Protein AF-A0A366DLI7-F1 (afdb_monomer)

Nearest PDB structures (foldseek):
  3k0y-assembly1_A  TM=5.672E-01  e=4.794E-01  Parabacteroides distasonis ATCC 8503
  7dma-assembly1_B  TM=5.240E-01  e=2.403E+00  Vibrio alginolyticus
  2if0-assembly2_B  TM=4.770E-01  e=6.392E+00  Mus musculus
  7y4l-assembly1_b7  TM=3.642E-01  e=3.394E+00  Porphyridium purpureum

Sequence (135 aa):
MAKASEKTGSTIRLRKTTTTATGTETIDVEVTSHQAKQARTRAKNRPKPAQIVSPPALKVFAHHDELVSRMRALPQASGDLEAGIRVMVQATVVNGGRYLLEQVARTLQSEGRGDIATIIRQELKGGQTFVQVDK

Radius of gyration: 29.38 Å; Cα contacts (8 Å, |Δi|>4): 109; chains: 1; bounding box: 54×32×85 Å

Foldseek 3Di:
DLVVCLVPQDKDWDWDWDADPVGIDIDIDIAGNVNSVVVVVCVVPPPDPPPPPPDPPPDDDPDPVVVLVVLLVDDQCDDPNLVVLLVVLLVCVVVVNLVVLQVVLVSSVVSVNPRSSVSNVCSSVPNPDPPPDDD

Secondary structure (DSSP, 8-state):
-HHHHHHH-PPEEEEEEEEETTEEEEEEEEE-HHHHHHHHHHHHTPPPPP---PPPP----S-HHHHHHHHHTSPP--THHHHHHHHHHHHHHHTTTHHHHHHHHHHHHHTT-HHHHHHHHHHHTTS--------

Structure (mmCIF, N/CA/C/O backbone):
data_AF-A0A366DLI7-F1
#
_entry.id   AF-A0A366DLI7-F1
#
loop_
_atom_site.group_PDB
_atom_site.id
_atom_site.type_symbol
_atom_site.label_atom_id
_atom_site.label_alt_id
_atom_site.label_comp_id
_atom_site.label_asym_id
_atom_site.label_entity_id
_atom_site.label_seq_id
_atom_site.pdbx_PDB_ins_code
_atom_site.Cartn_x
_atom_site.Cartn_y
_atom_site.Cartn_z
_atom_site.occupancy
_atom_site.B_iso_or_equiv
_atom_site.auth_seq_id
_atom_site.auth_comp_id
_atom_site.auth_asym_id
_atom_site.auth_atom_id
_atom_site.pdbx_PDB_model_num
ATOM 1 N N . MET A 1 1 ? -25.248 -4.767 37.616 1.00 60.03 1 MET A N 1
ATOM 2 C CA . MET A 1 1 ? -25.993 -3.818 38.476 1.00 60.03 1 MET A CA 1
ATOM 3 C C . MET A 1 1 ? -26.997 -2.957 37.706 1.00 60.03 1 MET A C 1
ATOM 5 O O . MET A 1 1 ? -28.165 -2.998 38.060 1.00 60.03 1 MET A O 1
ATOM 9 N N . ALA A 1 2 ? -26.631 -2.287 36.603 1.00 60.56 2 ALA A N 1
ATOM 10 C CA . ALA A 1 2 ? -27.576 -1.466 35.819 1.00 60.56 2 ALA A CA 1
ATOM 11 C C . ALA A 1 2 ? -28.852 -2.208 35.343 1.00 60.56 2 ALA A C 1
ATOM 13 O O . ALA A 1 2 ? -29.952 -1.687 35.470 1.00 60.56 2 ALA A O 1
ATOM 14 N N . LYS A 1 3 ? -28.728 -3.463 34.877 1.00 63.22 3 LYS A N 1
ATOM 15 C CA . LYS A 1 3 ? -29.873 -4.312 34.470 1.00 63.22 3 LYS A CA 1
ATOM 16 C C . LYS A 1 3 ? -30.813 -4.678 35.633 1.00 63.22 3 LYS A C 1
ATOM 18 O O . LYS A 1 3 ? -31.977 -4.970 35.388 1.00 63.22 3 LYS A O 1
ATOM 23 N N . ALA A 1 4 ? -30.307 -4.704 36.868 1.00 65.44 4 ALA A N 1
ATOM 24 C CA . ALA A 1 4 ? -31.110 -4.987 38.058 1.00 65.44 4 ALA A CA 1
ATOM 25 C C . ALA A 1 4 ? -31.877 -3.731 38.497 1.00 65.44 4 ALA A C 1
ATOM 27 O O . ALA A 1 4 ? -33.089 -3.795 38.621 1.00 65.44 4 ALA A O 1
ATOM 28 N N . SER A 1 5 ? -31.197 -2.581 38.580 1.00 64.75 5 SER A N 1
ATOM 29 C CA . SER A 1 5 ? -31.803 -1.268 38.871 1.00 64.75 5 SER A CA 1
ATOM 30 C C . SER A 1 5 ? -32.905 -0.872 37.876 1.00 64.75 5 SER A C 1
ATOM 32 O O . SER A 1 5 ? -33.943 -0.362 38.284 1.00 64.75 5 SER A O 1
ATOM 34 N N . GLU A 1 6 ? -32.741 -1.183 36.584 1.00 60.78 6 GLU A N 1
ATOM 35 C CA . GLU A 1 6 ? -33.788 -0.990 35.568 1.00 60.78 6 GLU A CA 1
ATOM 36 C C . GLU A 1 6 ? -35.032 -1.861 35.828 1.00 60.78 6 GLU A C 1
ATOM 38 O O . GLU A 1 6 ? -36.151 -1.411 35.611 1.00 60.78 6 GLU A O 1
ATOM 43 N N . LYS A 1 7 ? -34.848 -3.101 36.304 1.00 66.56 7 LYS A N 1
ATOM 44 C CA . LYS A 1 7 ? -35.950 -4.037 36.580 1.00 66.56 7 LYS A CA 1
ATOM 45 C C . LYS A 1 7 ? -36.669 -3.754 37.898 1.00 66.56 7 LYS A C 1
ATOM 47 O O . LYS A 1 7 ? -37.852 -4.051 37.999 1.00 66.56 7 LYS A O 1
ATOM 52 N N . THR A 1 8 ? -35.963 -3.237 38.899 1.00 68.31 8 THR A N 1
ATOM 53 C CA . THR A 1 8 ? -36.491 -3.039 40.259 1.00 68.31 8 THR A CA 1
ATOM 54 C C . THR A 1 8 ? -36.832 -1.582 40.572 1.00 68.31 8 THR A C 1
ATOM 56 O O . THR A 1 8 ? -37.308 -1.295 41.664 1.00 68.31 8 THR A O 1
ATOM 59 N N . GLY A 1 9 ? -36.553 -0.647 39.656 1.00 68.88 9 GLY A N 1
ATOM 60 C CA . GLY A 1 9 ? -36.738 0.791 39.878 1.00 68.88 9 GLY A CA 1
ATOM 61 C C . GLY A 1 9 ? -35.782 1.394 40.914 1.00 68.88 9 GLY A C 1
ATOM 62 O O . GLY A 1 9 ? -35.957 2.540 41.312 1.00 68.88 9 GLY A O 1
ATOM 63 N N . SER A 1 10 ? -34.775 0.641 41.362 1.00 68.56 10 SER A N 1
ATOM 64 C CA . SER A 1 10 ? -33.921 1.023 42.489 1.00 68.56 10 SER A CA 1
ATOM 65 C C . SER A 1 10 ? -32.812 1.988 42.079 1.00 68.56 10 SER A C 1
ATOM 67 O O . SER A 1 10 ? -32.214 1.846 41.011 1.00 68.56 10 SER A O 1
ATOM 69 N N . THR A 1 11 ? -32.480 2.922 42.963 1.00 75.94 11 THR A N 1
ATOM 70 C CA . THR A 1 11 ? -31.341 3.833 42.807 1.00 75.94 11 THR A CA 1
ATOM 71 C C . THR A 1 11 ? -30.050 3.156 43.269 1.00 75.94 11 THR A C 1
ATOM 73 O O . THR A 1 11 ? -30.021 2.519 44.321 1.00 75.94 11 THR A O 1
ATOM 76 N N . ILE A 1 12 ? -28.975 3.275 42.487 1.00 78.19 12 ILE A N 1
ATOM 77 C CA . ILE A 1 12 ? -27.655 2.740 42.839 1.00 78.19 12 ILE A CA 1
ATOM 78 C C . ILE A 1 12 ? -26.823 3.877 43.432 1.00 78.19 12 ILE A C 1
ATOM 80 O O . ILE A 1 12 ? -26.602 4.881 42.763 1.00 78.19 12 ILE A O 1
ATOM 84 N N . ARG A 1 13 ? -26.319 3.708 44.656 1.00 77.75 13 ARG A N 1
ATOM 85 C CA . ARG A 1 13 ? -25.381 4.649 45.285 1.00 77.75 13 ARG A CA 1
ATOM 86 C C . ARG A 1 13 ? -23.989 4.035 45.316 1.00 77.75 13 ARG A C 1
ATOM 88 O O . ARG A 1 13 ? -23.819 2.926 45.816 1.00 77.75 13 ARG A O 1
ATOM 95 N N . LEU A 1 14 ? -23.012 4.738 44.756 1.00 81.75 14 LEU A N 1
ATOM 96 C CA . LEU A 1 14 ? -21.609 4.343 44.745 1.00 81.75 14 LEU A CA 1
ATOM 97 C C . LEU A 1 14 ? -20.784 5.416 45.442 1.00 81.75 14 LEU A C 1
ATOM 99 O O . LEU A 1 14 ? -20.787 6.564 45.016 1.00 81.75 14 LEU A O 1
ATOM 103 N N . ARG A 1 15 ? -20.031 5.024 46.465 1.00 82.69 15 ARG A N 1
ATOM 104 C CA . ARG A 1 15 ? -18.992 5.857 47.065 1.00 82.69 15 ARG A CA 1
ATOM 105 C C . ARG A 1 15 ? -17.648 5.415 46.513 1.00 82.69 15 ARG A C 1
ATOM 107 O O . ARG A 1 15 ? -17.288 4.246 46.651 1.00 82.69 15 ARG A O 1
ATOM 114 N N . LYS A 1 1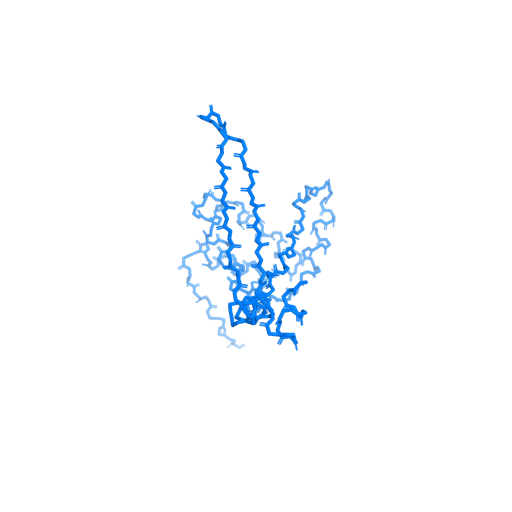6 ? -16.910 6.325 45.885 1.00 83.19 16 LYS A N 1
ATOM 115 C CA . LYS A 1 16 ? -15.528 6.091 45.466 1.00 83.19 16 LYS A CA 1
ATOM 116 C C . LYS A 1 16 ? -14.608 7.021 46.234 1.00 83.19 16 LYS A C 1
ATOM 118 O O . LYS A 1 16 ? -14.624 8.228 46.025 1.00 83.19 16 LYS A O 1
ATOM 123 N N . THR A 1 17 ? -13.759 6.435 47.060 1.00 82.94 17 THR A N 1
ATOM 124 C CA . THR A 1 17 ? -12.658 7.146 47.704 1.00 82.94 17 THR A CA 1
ATOM 125 C C . THR A 1 17 ? -11.402 6.959 46.858 1.00 82.94 17 THR A C 1
ATOM 127 O O . THR A 1 17 ? -11.057 5.831 46.507 1.00 82.94 17 THR A O 1
ATOM 130 N N . THR A 1 18 ? -10.753 8.057 46.477 1.00 82.12 18 THR A N 1
ATOM 131 C CA . THR A 1 18 ? -9.505 8.059 45.706 1.00 82.12 18 THR A CA 1
ATOM 132 C C . THR A 1 18 ? -8.463 8.862 46.470 1.00 82.12 18 THR A C 1
ATOM 134 O O . THR A 1 18 ? -8.686 10.024 46.798 1.00 82.12 18 THR A O 1
ATOM 137 N N . THR A 1 19 ? -7.324 8.244 46.755 1.00 80.56 19 THR A N 1
ATOM 138 C CA . THR A 1 19 ? -6.186 8.931 47.369 1.00 80.56 19 THR A CA 1
ATOM 139 C C . THR A 1 19 ? -5.350 9.570 46.266 1.00 80.56 19 THR A C 1
ATOM 141 O O . THR A 1 19 ? -4.870 8.874 45.370 1.00 80.56 19 THR A O 1
ATOM 144 N N . THR A 1 20 ? -5.204 10.889 46.307 1.00 78.25 20 THR A N 1
ATOM 145 C CA . THR A 1 20 ? -4.369 11.677 45.395 1.00 78.25 20 THR A CA 1
ATOM 146 C C . THR A 1 20 ? -3.143 12.206 46.145 1.00 78.25 20 THR A C 1
ATOM 148 O O . THR A 1 20 ? -3.045 12.098 47.368 1.00 78.25 20 THR A O 1
ATOM 151 N N . ALA A 1 21 ? -2.180 12.785 45.423 1.00 73.75 21 ALA A N 1
ATOM 152 C CA . ALA A 1 21 ? -0.971 13.352 46.030 1.00 73.75 21 ALA A CA 1
ATOM 153 C C . ALA A 1 21 ? -1.258 14.528 46.991 1.00 73.75 21 ALA A C 1
ATOM 155 O O . ALA A 1 21 ? -0.410 14.869 47.809 1.00 73.75 21 ALA A O 1
ATOM 156 N N . THR A 1 22 ? -2.444 15.137 46.903 1.00 68.81 22 THR A N 1
ATOM 157 C CA . THR A 1 22 ? -2.877 16.288 47.708 1.00 68.81 22 THR A CA 1
ATOM 158 C C . THR A 1 22 ? -3.847 15.923 48.836 1.00 68.81 22 THR A C 1
ATOM 160 O O . THR A 1 22 ? -4.186 16.791 49.636 1.00 68.81 22 THR A O 1
ATOM 163 N N . GLY A 1 23 ? -4.291 14.664 48.938 1.00 78.25 23 GLY A N 1
ATOM 164 C CA . GLY A 1 23 ? -5.185 14.217 50.007 1.00 78.25 23 GLY A CA 1
ATOM 165 C C . GLY A 1 23 ? -6.088 13.046 49.619 1.00 78.25 23 GLY A C 1
ATOM 166 O O . GLY A 1 23 ? -5.895 12.379 48.607 1.00 78.25 23 GLY A O 1
ATOM 167 N N . THR A 1 24 ? -7.089 12.771 50.456 1.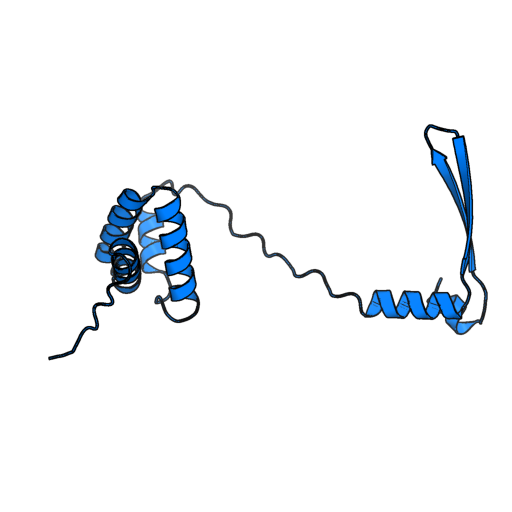00 80.81 24 THR A N 1
ATOM 168 C CA . THR A 1 24 ? -8.109 11.750 50.173 1.00 80.81 24 THR A CA 1
ATOM 169 C C . THR A 1 24 ? -9.381 12.428 49.684 1.00 80.81 24 THR A C 1
ATOM 171 O O . THR A 1 24 ? -10.006 13.178 50.429 1.00 80.81 24 THR A O 1
ATOM 174 N N . GLU A 1 25 ? -9.791 12.142 48.452 1.00 77.94 25 GLU A N 1
ATOM 175 C CA . GLU A 1 25 ? -11.037 12.643 47.873 1.00 77.94 25 GLU A CA 1
ATOM 176 C C . GLU A 1 25 ? -12.101 11.546 47.900 1.00 77.94 25 GLU A C 1
ATOM 178 O O . GLU A 1 25 ? -11.846 10.403 47.517 1.00 77.94 25 GLU A O 1
ATOM 183 N N . THR A 1 26 ? -13.313 11.876 48.346 1.00 80.44 26 THR A N 1
ATOM 184 C CA . THR A 1 26 ? -14.453 10.952 48.303 1.00 80.44 26 THR A CA 1
ATOM 185 C C . THR A 1 26 ? -15.521 11.507 47.378 1.00 80.44 26 THR A C 1
ATOM 187 O O . THR A 1 26 ? -15.994 12.623 47.565 1.00 80.44 26 THR A O 1
ATOM 190 N N . ILE A 1 27 ? -15.900 10.709 46.383 1.00 79.19 27 ILE A N 1
ATOM 191 C CA . ILE A 1 27 ? -16.941 11.027 45.412 1.00 79.19 27 ILE A CA 1
ATOM 192 C C . ILE A 1 27 ? -18.122 10.097 45.671 1.00 79.19 27 ILE A C 1
ATOM 194 O O . ILE A 1 27 ? -18.015 8.882 45.487 1.00 79.19 27 ILE A O 1
ATOM 198 N N . ASP A 1 28 ? -19.252 10.679 46.063 1.00 78.31 28 ASP A N 1
ATOM 199 C CA . ASP A 1 28 ? -20.530 9.982 46.165 1.00 78.31 28 ASP A CA 1
ATOM 200 C C . ASP A 1 28 ? -21.317 10.173 44.863 1.00 78.31 28 ASP A C 1
ATOM 202 O O . ASP A 1 28 ? -21.637 11.289 44.460 1.00 78.31 28 ASP A O 1
ATOM 206 N N . VAL A 1 29 ? -21.604 9.068 44.179 1.00 77.00 29 VAL A N 1
ATOM 207 C CA . VAL A 1 29 ? -22.330 9.031 42.909 1.00 77.00 29 VAL A CA 1
ATOM 208 C C . VAL A 1 29 ? -23.653 8.311 43.114 1.00 77.00 29 VAL A C 1
ATOM 210 O O . VAL A 1 29 ? -23.695 7.120 43.425 1.00 77.00 29 VAL A O 1
ATOM 213 N N . GLU A 1 30 ? -24.749 9.025 42.886 1.00 79.06 30 GLU A N 1
ATOM 214 C CA . GLU A 1 30 ? -26.091 8.458 42.850 1.00 79.06 30 GLU A CA 1
ATOM 215 C C . GLU A 1 30 ? -26.531 8.270 41.394 1.00 79.06 30 GLU A C 1
ATOM 217 O O . GLU A 1 30 ? -26.526 9.206 40.598 1.00 79.06 30 GLU A O 1
ATOM 222 N N . VAL A 1 31 ? -26.882 7.036 41.032 1.00 77.19 31 VAL A N 1
ATOM 223 C CA . VAL A 1 31 ? -27.329 6.657 39.689 1.00 77.19 31 VAL A CA 1
ATOM 224 C C . VAL A 1 31 ? -28.777 6.202 39.766 1.00 77.19 31 VAL A C 1
ATOM 226 O O . VAL A 1 31 ? -29.092 5.143 40.315 1.00 77.19 31 VAL A O 1
ATOM 229 N N . THR A 1 32 ? -29.669 6.994 39.180 1.00 79.50 32 THR A N 1
ATOM 230 C CA . THR A 1 32 ? -31.094 6.654 39.088 1.00 79.50 32 THR A CA 1
ATOM 231 C C . THR A 1 32 ? -31.342 5.558 38.051 1.00 79.50 32 THR A C 1
ATOM 233 O O . THR A 1 32 ? -30.544 5.342 37.132 1.00 79.50 32 THR A O 1
ATOM 236 N N . SER A 1 33 ? -32.482 4.873 38.151 1.00 72.56 33 SER A N 1
ATOM 237 C CA . SER A 1 33 ? -32.889 3.826 37.200 1.00 72.56 33 SER A CA 1
ATOM 238 C C . SER A 1 33 ? -32.919 4.326 35.744 1.00 72.56 33 SER A C 1
ATOM 240 O O . SER A 1 33 ? -32.494 3.619 34.825 1.00 72.56 33 SER A O 1
ATOM 242 N N . HIS A 1 34 ? -33.322 5.582 35.527 1.00 75.75 34 HIS A N 1
ATOM 243 C CA . HIS A 1 34 ? -33.308 6.229 34.215 1.00 75.75 34 HIS A CA 1
ATOM 244 C C . HIS A 1 34 ? -31.881 6.432 33.671 1.00 75.75 34 HIS A C 1
ATOM 246 O O . HIS A 1 34 ? -31.600 6.111 32.513 1.00 75.75 34 HIS A O 1
ATOM 252 N N . GLN A 1 35 ? -30.950 6.891 34.512 1.00 76.50 35 GLN A N 1
ATOM 253 C CA . GLN A 1 35 ? -29.541 7.054 34.136 1.00 76.50 35 GLN A CA 1
ATOM 254 C C . GLN A 1 35 ? -28.866 5.700 33.863 1.00 76.50 35 GLN A C 1
ATOM 256 O O . GLN A 1 35 ? -28.109 5.569 32.898 1.00 76.50 35 GLN A O 1
ATOM 261 N N . ALA A 1 36 ? -29.198 4.664 34.639 1.00 74.94 36 ALA A N 1
ATOM 262 C CA . ALA A 1 36 ? -28.717 3.303 34.415 1.00 74.94 36 ALA A CA 1
ATOM 263 C C . ALA A 1 36 ? -29.180 2.737 33.057 1.00 74.94 36 ALA A C 1
ATOM 265 O O . ALA A 1 36 ? -28.385 2.115 32.341 1.00 74.94 36 ALA A O 1
ATOM 266 N N . LYS A 1 37 ? -30.436 2.999 32.665 1.00 75.44 37 LYS A N 1
ATOM 267 C CA . LYS A 1 37 ? -30.985 2.617 31.354 1.00 75.44 37 LYS A CA 1
ATOM 268 C C . LYS A 1 37 ? -30.238 3.305 30.210 1.00 75.44 37 LYS A C 1
ATOM 270 O O . LYS A 1 37 ? -29.803 2.639 29.271 1.00 75.44 37 LYS A O 1
ATOM 275 N N . GLN A 1 38 ? -30.017 4.616 30.309 1.00 77.12 38 GLN A N 1
ATOM 276 C CA . GLN A 1 38 ? -29.277 5.367 29.291 1.00 77.12 38 GLN A CA 1
ATOM 277 C C . GLN A 1 38 ? -27.823 4.897 29.152 1.00 77.12 38 GLN A C 1
ATOM 279 O O . GLN A 1 38 ? -27.345 4.703 28.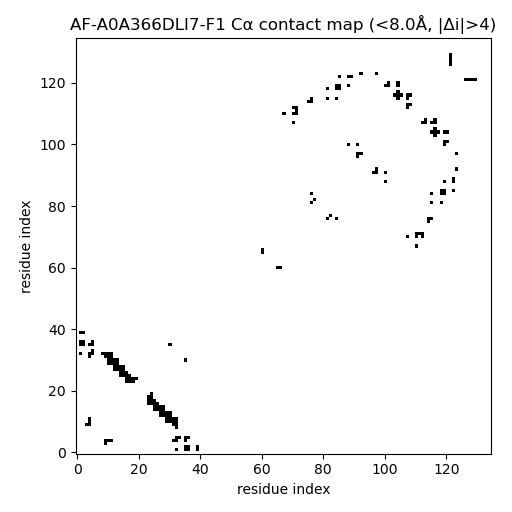032 1.00 77.12 38 GLN A O 1
ATOM 284 N N . ALA A 1 39 ? -27.129 4.653 30.268 1.00 72.69 39 ALA A N 1
ATOM 285 C CA . ALA A 1 39 ? -25.759 4.141 30.259 1.00 72.69 39 ALA A CA 1
ATOM 286 C C . ALA A 1 39 ? -25.662 2.773 29.563 1.00 72.69 39 ALA A C 1
ATOM 288 O O . ALA A 1 39 ? -24.748 2.532 28.772 1.00 72.69 39 ALA A O 1
ATOM 289 N N . ARG A 1 40 ? -26.644 1.893 29.789 1.00 72.88 40 ARG A N 1
ATOM 290 C CA . ARG A 1 40 ? -26.714 0.579 29.139 1.00 72.88 40 ARG A CA 1
ATOM 291 C C . ARG A 1 40 ? -26.943 0.688 27.631 1.00 72.88 40 ARG A C 1
ATOM 293 O O . ARG A 1 40 ? -26.285 -0.024 26.875 1.00 72.88 40 ARG A O 1
ATOM 300 N N . THR A 1 41 ? -27.829 1.578 27.187 1.00 77.19 41 THR A N 1
ATOM 301 C CA . THR A 1 41 ? -28.061 1.821 25.754 1.00 77.19 41 THR A CA 1
ATOM 302 C C . THR A 1 41 ? -26.806 2.366 25.075 1.00 77.19 41 THR A C 1
ATOM 304 O O . THR A 1 41 ? -26.419 1.868 24.020 1.00 77.19 41 THR A O 1
ATOM 307 N N . ARG A 1 42 ? -26.108 3.315 25.714 1.00 72.12 42 ARG A N 1
ATOM 308 C CA . ARG A 1 42 ? -24.831 3.854 25.216 1.00 72.12 42 ARG A CA 1
ATOM 309 C C . ARG A 1 42 ? -23.740 2.786 25.130 1.00 72.12 42 ARG A C 1
ATOM 311 O O . ARG A 1 42 ? -23.008 2.751 24.150 1.00 72.12 42 ARG A O 1
ATOM 318 N N . ALA A 1 43 ? -23.6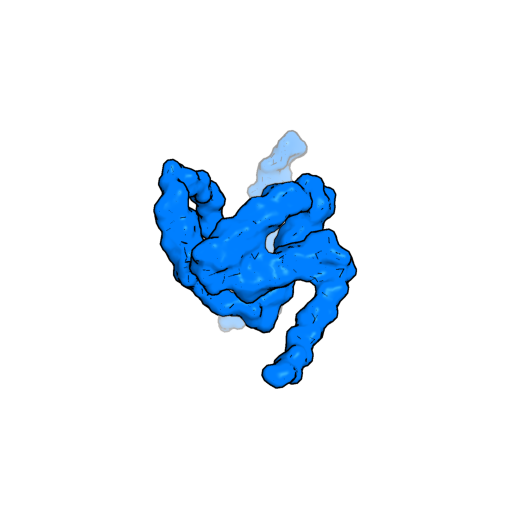58 1.886 26.110 1.00 73.62 43 ALA A N 1
ATOM 319 C CA . ALA A 1 43 ? -22.710 0.774 26.075 1.00 73.62 43 ALA A CA 1
ATOM 320 C C . ALA A 1 43 ? -23.036 -0.242 24.965 1.00 73.62 43 ALA A C 1
ATOM 322 O O . ALA A 1 43 ? -22.125 -0.742 24.311 1.00 73.62 43 ALA A O 1
ATOM 323 N N . LYS A 1 44 ? -24.324 -0.529 24.727 1.00 74.69 44 LYS A N 1
ATOM 324 C CA . LYS A 1 44 ? -24.769 -1.473 23.688 1.00 74.69 44 LYS A CA 1
ATOM 325 C C . LYS A 1 44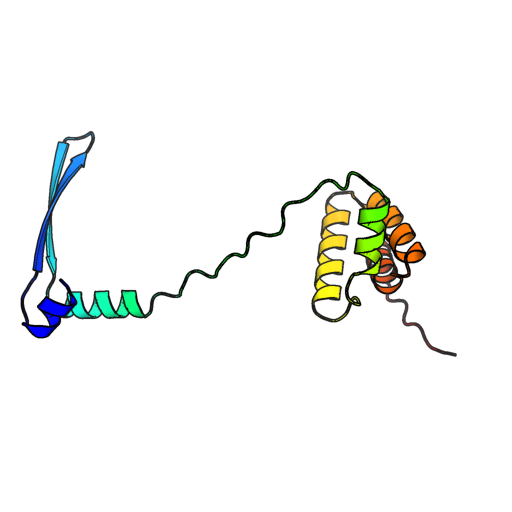 ? -24.557 -0.931 22.270 1.00 74.69 44 LYS A C 1
ATOM 327 O O . LYS A 1 44 ? -24.209 -1.700 21.383 1.00 74.69 44 LYS A O 1
ATOM 332 N N . ASN A 1 45 ? -24.742 0.373 22.080 1.00 74.88 45 ASN A N 1
ATOM 333 C CA . ASN A 1 45 ? -24.592 1.045 20.787 1.00 74.88 45 ASN A CA 1
ATOM 334 C C . ASN A 1 45 ? -23.180 1.603 20.563 1.00 74.88 45 ASN A C 1
ATOM 336 O O . ASN A 1 45 ? -22.964 2.354 19.614 1.00 74.88 45 ASN A O 1
ATOM 340 N N . ARG A 1 46 ? -22.216 1.276 21.434 1.00 71.12 46 ARG A N 1
ATOM 341 C CA . ARG A 1 46 ? -20.835 1.714 21.250 1.00 71.12 46 ARG A CA 1
ATOM 342 C C . ARG A 1 46 ? -20.293 1.072 19.964 1.00 71.12 46 ARG A C 1
ATOM 344 O O . ARG A 1 46 ? -20.321 -0.158 19.869 1.00 71.12 46 ARG A O 1
ATOM 351 N N . PRO A 1 47 ? -19.794 1.863 18.996 1.00 67.19 47 PRO A N 1
ATOM 352 C CA . PRO A 1 47 ? -19.140 1.323 17.814 1.00 67.19 47 PRO A CA 1
ATOM 353 C C . PRO A 1 47 ? -18.026 0.380 18.260 1.00 67.19 47 PRO A C 1
ATOM 355 O O . PRO A 1 47 ? -17.202 0.748 19.106 1.00 67.19 47 PRO A O 1
ATOM 358 N N . LYS A 1 48 ? -18.026 -0.855 17.747 1.00 71.50 48 LYS A N 1
ATOM 359 C CA . LYS A 1 48 ? -16.917 -1.774 18.000 1.00 71.50 48 LYS A CA 1
ATOM 360 C C . LYS A 1 48 ? -15.659 -1.122 17.420 1.00 71.50 48 LYS A C 1
ATOM 362 O O . LYS A 1 48 ? -15.716 -0.693 16.267 1.00 71.50 48 LYS A O 1
ATOM 367 N N . PRO A 1 49 ? -14.560 -1.008 18.185 1.00 65.00 49 PRO A N 1
ATOM 368 C CA . PRO A 1 49 ? -13.309 -0.540 17.613 1.00 65.00 49 PRO A CA 1
ATOM 369 C C . PRO A 1 49 ? -12.983 -1.446 16.427 1.00 65.00 49 PRO A C 1
ATOM 371 O O . PRO A 1 49 ? -13.037 -2.673 16.557 1.00 65.00 49 PRO A O 1
ATOM 374 N N . ALA A 1 50 ? -12.741 -0.838 15.266 1.00 63.22 50 ALA A N 1
ATOM 375 C CA . ALA A 1 50 ? -12.332 -1.571 14.082 1.00 63.22 50 ALA A CA 1
ATOM 376 C C . ALA A 1 50 ? -11.122 -2.431 14.461 1.00 63.22 50 ALA A C 1
ATOM 378 O O . ALA A 1 50 ? -10.189 -1.940 15.103 1.00 63.22 50 ALA A O 1
ATOM 379 N N . GLN A 1 51 ? -11.161 -3.720 14.122 1.00 59.97 51 GLN A N 1
ATOM 380 C CA . GLN A 1 51 ? -9.977 -4.561 14.210 1.00 59.97 51 GLN A CA 1
ATOM 381 C C . GLN A 1 51 ? -8.951 -3.964 13.252 1.00 59.97 51 GLN A C 1
ATOM 383 O O . GLN A 1 51 ? -9.057 -4.119 12.038 1.00 59.97 51 GLN A O 1
ATOM 388 N N . ILE A 1 52 ? -7.984 -3.235 13.802 1.00 59.34 52 ILE A N 1
ATOM 389 C CA . ILE A 1 52 ? -6.793 -2.845 13.066 1.00 59.34 52 ILE A CA 1
ATOM 390 C C . ILE A 1 52 ? -6.016 -4.146 12.906 1.00 59.34 52 ILE A C 1
ATOM 392 O O . ILE A 1 52 ? -5.339 -4.595 13.829 1.00 59.34 52 ILE A O 1
ATOM 396 N N . VAL A 1 53 ? -6.206 -4.815 11.770 1.00 62.66 53 VAL A N 1
ATOM 397 C CA . VAL A 1 53 ? -5.331 -5.913 11.371 1.00 62.66 53 VAL A CA 1
ATOM 398 C C . VAL A 1 53 ? -3.955 -5.284 11.235 1.00 62.66 53 VAL A C 1
ATOM 400 O O . VAL A 1 53 ? -3.749 -4.435 10.368 1.00 62.66 53 VAL A O 1
ATOM 403 N N . SER A 1 54 ? -3.048 -5.619 12.152 1.00 57.00 54 SER A N 1
ATOM 404 C CA . SER A 1 54 ? -1.684 -5.107 12.102 1.00 57.00 54 SER A CA 1
ATOM 405 C C . SER A 1 54 ? -1.110 -5.409 10.718 1.00 57.00 54 SER A C 1
ATOM 407 O O . SER A 1 54 ? -1.171 -6.569 10.292 1.00 57.00 54 SER A O 1
ATOM 409 N N . PRO A 1 55 ? -0.580 -4.403 9.999 1.00 59.00 55 PRO A N 1
ATOM 410 C CA . PRO A 1 55 ? 0.049 -4.654 8.716 1.00 59.00 55 PRO A CA 1
ATOM 411 C C . PRO A 1 55 ? 1.177 -5.676 8.915 1.00 59.00 55 PRO A C 1
ATOM 413 O O . PRO A 1 55 ? 1.841 -5.657 9.960 1.00 59.00 55 PRO A O 1
ATOM 416 N N . PRO A 1 56 ? 1.382 -6.601 7.961 1.00 59.41 56 PRO A N 1
ATOM 417 C CA . PRO A 1 56 ? 2.450 -7.582 8.070 1.00 59.41 56 PRO A CA 1
ATOM 418 C C . PRO A 1 56 ? 3.779 -6.858 8.292 1.00 59.41 56 PRO A C 1
ATOM 420 O O . PRO A 1 56 ? 4.090 -5.888 7.601 1.00 59.41 56 PRO A O 1
ATOM 423 N N . ALA A 1 57 ? 4.546 -7.321 9.282 1.00 62.56 57 ALA A N 1
ATOM 424 C CA . ALA A 1 57 ? 5.845 -6.746 9.600 1.00 62.56 57 ALA A CA 1
ATOM 425 C C . ALA A 1 57 ? 6.733 -6.719 8.346 1.00 62.56 57 ALA A C 1
ATOM 427 O O . ALA A 1 57 ? 6.788 -7.702 7.599 1.00 62.56 57 ALA A O 1
ATOM 428 N N . LEU A 1 58 ? 7.432 -5.600 8.134 1.00 52.88 58 LEU A N 1
ATOM 429 C CA . LEU A 1 58 ? 8.420 -5.448 7.068 1.00 52.88 58 LEU A CA 1
ATOM 430 C C . LEU A 1 58 ? 9.537 -6.478 7.288 1.00 52.88 58 LEU A C 1
ATOM 432 O O . LEU A 1 58 ? 10.426 -6.282 8.114 1.00 52.88 58 LEU A O 1
ATOM 436 N N . LYS A 1 59 ? 9.469 -7.609 6.582 1.00 61.12 59 LYS A N 1
ATOM 437 C CA . LYS A 1 59 ? 10.548 -8.598 6.559 1.00 61.12 59 LYS A CA 1
ATOM 438 C C . LYS A 1 59 ? 11.608 -8.124 5.573 1.00 61.12 59 LYS A C 1
ATOM 440 O O . LYS A 1 59 ? 11.303 -7.892 4.406 1.00 61.12 59 LYS A O 1
ATOM 445 N N . VAL A 1 60 ? 12.848 -8.008 6.038 1.00 57.50 60 VAL A N 1
ATOM 446 C CA . VAL A 1 60 ? 14.004 -7.880 5.147 1.00 57.50 60 VAL A CA 1
ATOM 447 C C . VAL A 1 60 ? 14.130 -9.205 4.397 1.00 57.50 60 VAL A C 1
ATOM 449 O O . VAL A 1 60 ? 14.310 -10.251 5.018 1.00 57.50 60 VAL A O 1
ATOM 452 N N . PHE A 1 61 ? 13.971 -9.178 3.076 1.00 60.53 61 PHE A N 1
ATOM 453 C CA . PHE A 1 61 ? 14.147 -10.366 2.245 1.00 60.53 61 PHE A CA 1
ATOM 454 C C . PHE A 1 61 ? 15.630 -10.733 2.207 1.00 60.53 61 PHE A C 1
ATOM 456 O O . PHE A 1 61 ? 16.437 -9.994 1.650 1.00 60.53 61 PHE A O 1
ATOM 463 N N . ALA A 1 62 ? 15.986 -11.864 2.820 1.00 56.31 62 ALA A N 1
ATOM 464 C CA . ALA A 1 62 ? 17.361 -12.361 2.847 1.00 56.31 62 ALA A CA 1
ATOM 465 C C . ALA A 1 62 ? 17.804 -12.956 1.495 1.00 56.31 62 ALA A C 1
ATOM 467 O O . ALA A 1 62 ? 19.001 -13.031 1.223 1.00 56.31 62 ALA A O 1
ATOM 468 N N . HIS A 1 63 ? 16.853 -13.351 0.636 1.00 62.78 63 HIS A N 1
ATOM 469 C CA . HIS A 1 63 ? 17.124 -14.006 -0.644 1.00 62.78 63 HIS A CA 1
ATOM 470 C C . HIS A 1 63 ? 16.345 -13.362 -1.796 1.00 62.78 63 HIS A C 1
ATOM 472 O O . HIS A 1 63 ? 15.139 -13.126 -1.701 1.00 62.78 63 HIS A O 1
ATOM 478 N N . HIS A 1 64 ? 17.051 -13.110 -2.902 1.00 67.94 64 HIS A N 1
ATOM 479 C CA . HIS A 1 64 ? 16.511 -12.513 -4.127 1.00 67.94 64 HIS A CA 1
ATOM 480 C C . HIS A 1 64 ? 15.337 -13.324 -4.705 1.00 67.94 64 HIS A C 1
ATOM 482 O O . HIS A 1 64 ? 14.340 -12.748 -5.137 1.00 67.94 64 HIS A O 1
ATOM 488 N N . ASP A 1 65 ? 15.400 -14.653 -4.605 1.00 74.50 65 ASP A N 1
ATOM 489 C CA . ASP A 1 65 ? 14.378 -15.560 -5.141 1.00 74.50 65 ASP A CA 1
ATOM 490 C C . ASP A 1 65 ? 13.020 -15.432 -4.433 1.00 74.50 65 ASP A C 1
ATOM 492 O O . ASP A 1 65 ? 11.971 -15.559 -5.068 1.00 74.50 65 ASP A O 1
ATOM 496 N N . GLU A 1 66 ? 13.006 -15.122 -3.130 1.00 80.19 66 GLU A N 1
ATOM 497 C CA . GLU A 1 66 ? 11.752 -14.918 -2.392 1.00 80.19 66 GLU A CA 1
ATOM 498 C C . GLU A 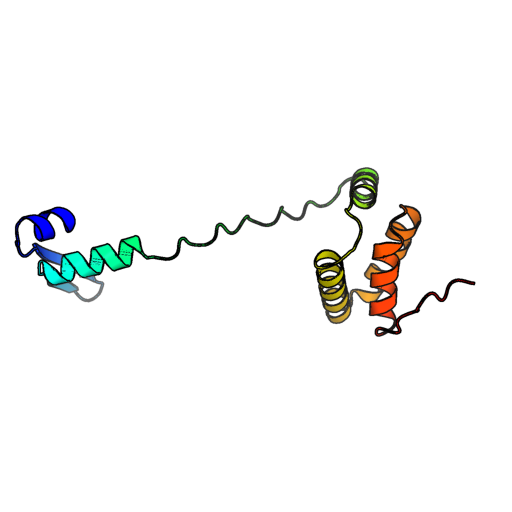1 66 ? 11.050 -13.633 -2.852 1.00 80.19 66 GLU A C 1
ATOM 500 O O . GLU A 1 66 ? 9.829 -13.606 -3.027 1.00 80.19 66 GLU A O 1
ATOM 505 N N . LEU A 1 67 ? 11.827 -12.574 -3.097 1.00 80.50 67 LEU A N 1
ATOM 506 C CA . LEU A 1 67 ? 11.310 -11.315 -3.623 1.00 80.50 67 LEU A CA 1
ATOM 507 C C . LEU A 1 67 ? 10.736 -11.510 -5.032 1.00 80.50 67 LEU A C 1
ATOM 509 O O . LEU A 1 67 ? 9.624 -11.061 -5.307 1.00 80.50 67 LEU A O 1
ATOM 513 N N . VAL A 1 68 ? 11.460 -12.221 -5.899 1.00 82.81 68 VAL A N 1
ATOM 514 C CA . VAL A 1 68 ? 11.024 -12.543 -7.267 1.00 82.81 68 VAL A CA 1
ATOM 515 C C . VAL A 1 68 ? 9.729 -13.353 -7.269 1.00 82.81 68 VAL A C 1
ATOM 517 O O . VAL A 1 68 ? 8.770 -12.979 -7.947 1.00 82.81 68 VAL A O 1
ATOM 520 N N . SER A 1 69 ? 9.653 -14.412 -6.459 1.00 86.00 69 SER A N 1
ATOM 521 C CA . SER A 1 69 ? 8.442 -15.231 -6.320 1.00 86.00 69 SER A CA 1
ATOM 522 C C . SER A 1 69 ? 7.229 -14.393 -5.900 1.00 86.00 69 SER A C 1
ATOM 524 O O . SER A 1 69 ? 6.157 -14.484 -6.502 1.00 86.00 69 SER A O 1
ATOM 526 N N . ARG A 1 70 ? 7.408 -13.486 -4.930 1.00 85.50 70 ARG A N 1
ATOM 527 C CA . ARG A 1 70 ? 6.338 -12.584 -4.485 1.00 85.50 70 ARG A CA 1
ATOM 528 C C . ARG A 1 70 ? 5.929 -11.574 -5.546 1.00 85.50 70 ARG A C 1
ATOM 530 O O . ARG A 1 70 ? 4.736 -11.335 -5.683 1.00 85.50 70 ARG A O 1
ATOM 537 N N . MET A 1 71 ? 6.874 -11.005 -6.296 1.00 87.25 71 MET A N 1
ATOM 538 C CA . MET A 1 71 ? 6.563 -10.081 -7.395 1.00 87.25 71 MET A CA 1
ATOM 539 C C . MET A 1 71 ? 5.700 -10.761 -8.461 1.00 87.25 71 MET A C 1
ATOM 541 O O . MET A 1 71 ? 4.691 -10.198 -8.885 1.00 87.25 71 MET A O 1
ATOM 545 N N . ARG A 1 72 ? 6.036 -12.001 -8.835 1.00 85.81 72 ARG A N 1
ATOM 546 C CA . ARG A 1 72 ? 5.236 -12.793 -9.782 1.00 85.81 72 ARG A CA 1
ATOM 547 C C . ARG A 1 72 ? 3.840 -13.106 -9.239 1.00 85.81 72 ARG A C 1
ATOM 549 O O . ARG A 1 72 ? 2.877 -13.071 -9.997 1.00 85.81 72 ARG A O 1
ATOM 556 N N . ALA A 1 73 ? 3.726 -13.350 -7.934 1.00 89.69 73 ALA A N 1
ATOM 557 C CA . ALA A 1 73 ? 2.471 -13.682 -7.259 1.00 89.69 73 ALA A CA 1
ATOM 558 C C . ALA A 1 73 ? 1.557 -12.479 -6.951 1.00 89.69 73 ALA A C 1
ATOM 560 O O . ALA A 1 73 ? 0.481 -12.673 -6.382 1.00 89.69 73 ALA A O 1
ATOM 561 N N . LEU A 1 74 ? 1.954 -11.243 -7.278 1.00 88.56 74 LEU A N 1
ATOM 562 C CA . LEU A 1 74 ? 1.090 -10.080 -7.060 1.00 88.56 74 LEU A CA 1
ATOM 563 C C . LEU A 1 74 ? -0.245 -10.249 -7.833 1.00 88.56 74 LEU A C 1
ATOM 565 O O . LEU A 1 74 ? -0.296 -10.895 -8.879 1.00 88.56 74 LEU A O 1
ATOM 569 N N . PRO A 1 75 ? -1.362 -9.675 -7.378 1.00 90.38 75 PRO A N 1
ATOM 570 C CA . PRO A 1 75 ? -2.564 -9.558 -8.207 1.00 90.38 75 PRO A CA 1
ATOM 571 C C . PRO A 1 75 ? -2.373 -8.470 -9.273 1.00 90.38 75 PRO A C 1
ATOM 573 O O . PRO A 1 75 ? -1.532 -7.589 -9.098 1.00 90.38 75 PRO A O 1
ATOM 576 N N . GLN A 1 76 ? -3.126 -8.519 -10.375 1.00 91.12 76 GLN A N 1
ATOM 577 C CA . GLN A 1 76 ? -3.097 -7.480 -11.415 1.00 91.12 76 GLN A CA 1
ATOM 578 C C . GLN A 1 76 ? -3.396 -6.096 -10.815 1.00 91.12 76 GLN A C 1
ATOM 580 O O . GLN A 1 76 ? -4.314 -5.952 -10.007 1.00 91.12 76 GLN A O 1
ATOM 585 N N . ALA A 1 77 ? -2.623 -5.078 -11.199 1.00 90.44 77 ALA A N 1
ATOM 586 C CA . ALA A 1 77 ? -2.824 -3.711 -10.737 1.00 90.44 77 ALA A CA 1
ATOM 587 C C . ALA A 1 77 ? -4.052 -3.086 -11.411 1.00 90.44 77 ALA A C 1
ATOM 589 O O . ALA A 1 77 ? -3.965 -2.563 -12.517 1.00 90.44 77 ALA A O 1
ATOM 590 N N . SER A 1 78 ? -5.199 -3.161 -10.737 1.00 89.19 78 SER A N 1
ATOM 591 C CA . SER A 1 78 ? -6.466 -2.584 -11.197 1.00 89.19 78 SER A CA 1
ATOM 592 C C . SER A 1 78 ? -7.272 -2.004 -10.036 1.00 89.19 78 SER A C 1
ATOM 594 O O . SER A 1 78 ? -7.191 -2.512 -8.914 1.00 89.19 78 SER A O 1
ATOM 596 N N . GLY A 1 79 ? -8.086 -0.981 -10.309 1.00 91.50 79 GLY A N 1
ATOM 597 C CA . GLY A 1 79 ? -9.001 -0.386 -9.327 1.00 91.50 79 GLY A CA 1
ATOM 598 C C . GLY A 1 79 ? -8.266 0.190 -8.114 1.00 91.50 79 GLY A C 1
ATOM 599 O O . GLY A 1 79 ? -7.298 0.938 -8.262 1.00 91.50 79 GLY A O 1
ATOM 600 N N . ASP A 1 80 ? -8.692 -0.192 -6.909 1.00 89.50 80 ASP A N 1
ATOM 601 C CA . ASP A 1 80 ? -8.121 0.310 -5.649 1.00 89.50 80 ASP A CA 1
ATOM 602 C C . ASP A 1 80 ? -6.628 -0.011 -5.494 1.00 89.50 80 ASP A C 1
ATOM 604 O O . ASP A 1 80 ? -5.876 0.769 -4.906 1.00 89.50 80 ASP A O 1
ATOM 608 N N . LEU A 1 81 ? -6.170 -1.139 -6.048 1.00 88.88 81 LEU A N 1
ATOM 609 C CA . LEU A 1 81 ? -4.760 -1.515 -5.984 1.00 88.88 81 LEU A CA 1
ATOM 610 C C . LEU A 1 81 ? -3.891 -0.593 -6.843 1.00 88.88 81 LEU A C 1
ATOM 612 O O . LEU A 1 81 ? -2.813 -0.192 -6.411 1.00 88.88 81 LEU A O 1
ATOM 616 N N . GLU A 1 82 ? -4.362 -0.229 -8.037 1.00 90.81 82 GLU A N 1
ATOM 617 C CA . GLU A 1 82 ? -3.679 0.743 -8.891 1.00 90.81 82 GLU A CA 1
ATOM 618 C C . GLU A 1 82 ? -3.577 2.102 -8.188 1.00 90.81 82 GLU A C 1
ATOM 620 O O . GLU A 1 82 ? -2.489 2.678 -8.118 1.00 90.81 82 GLU A O 1
ATOM 625 N N . ALA A 1 83 ? -4.682 2.584 -7.608 1.00 91.06 83 ALA A N 1
ATOM 626 C CA . ALA A 1 83 ? -4.697 3.834 -6.854 1.00 91.06 83 ALA A CA 1
ATOM 627 C C . ALA A 1 83 ? -3.715 3.795 -5.668 1.00 91.06 83 ALA A C 1
ATOM 6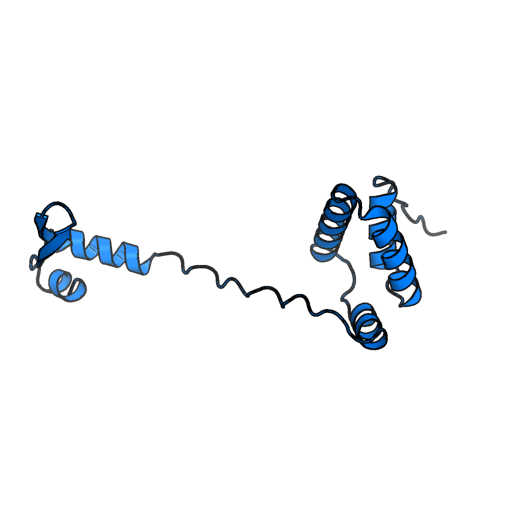29 O O . ALA A 1 83 ? -2.933 4.729 -5.475 1.00 91.06 83 ALA A O 1
ATOM 630 N N . GLY A 1 84 ? -3.689 2.688 -4.920 1.00 92.94 84 GLY A N 1
ATOM 631 C CA . GLY A 1 84 ? -2.747 2.483 -3.819 1.00 92.94 84 GLY A CA 1
ATOM 632 C C . GLY A 1 84 ? -1.283 2.492 -4.270 1.00 92.94 84 GLY A C 1
ATOM 633 O O . GLY A 1 84 ? -0.447 3.143 -3.640 1.00 92.94 84 GLY A O 1
ATOM 634 N N . ILE A 1 85 ? -0.967 1.829 -5.388 1.00 93.56 85 ILE A N 1
ATOM 635 C CA . ILE A 1 85 ? 0.380 1.840 -5.976 1.00 93.56 85 ILE A CA 1
ATOM 636 C C . ILE A 1 85 ? 0.778 3.268 -6.362 1.00 93.56 85 ILE A C 1
ATOM 638 O O . ILE A 1 85 ? 1.872 3.699 -6.003 1.00 93.56 85 ILE A O 1
ATOM 642 N N . ARG A 1 86 ? -0.099 4.029 -7.031 1.00 93.50 86 ARG A N 1
ATOM 643 C CA . ARG A 1 86 ? 0.180 5.424 -7.424 1.00 93.50 86 ARG A CA 1
ATOM 644 C C . ARG A 1 86 ? 0.519 6.297 -6.219 1.00 93.50 86 ARG A C 1
ATOM 646 O O . ARG A 1 86 ? 1.558 6.955 -6.222 1.00 93.50 86 ARG A O 1
ATOM 653 N N . VAL A 1 87 ? -0.289 6.237 -5.159 1.00 94.19 87 VAL A N 1
ATOM 654 C CA . VAL A 1 87 ? -0.047 6.994 -3.917 1.00 94.19 87 VAL A CA 1
ATOM 655 C C . VAL A 1 87 ? 1.300 6.619 -3.291 1.00 94.19 87 VAL A C 1
ATOM 657 O O . VAL A 1 87 ? 2.072 7.499 -2.910 1.00 94.19 87 VAL A O 1
ATOM 660 N N . MET A 1 88 ? 1.630 5.326 -3.229 1.00 94.38 88 MET A N 1
ATOM 661 C CA . MET A 1 88 ? 2.912 4.855 -2.691 1.00 94.38 88 MET A CA 1
ATOM 662 C C . MET A 1 88 ? 4.113 5.323 -3.520 1.00 94.38 88 MET A C 1
ATOM 664 O O . MET A 1 88 ? 5.153 5.689 -2.964 1.00 94.38 88 MET A O 1
ATOM 668 N N . VAL A 1 89 ? 3.980 5.337 -4.847 1.00 94.06 89 VAL A N 1
ATOM 669 C CA . VAL A 1 89 ? 5.016 5.840 -5.754 1.00 94.06 89 VAL A CA 1
ATOM 670 C C . VAL A 1 89 ? 5.218 7.338 -5.547 1.00 94.06 89 VAL A C 1
ATOM 672 O O . VAL A 1 89 ? 6.349 7.765 -5.324 1.00 94.06 89 VAL A O 1
ATOM 675 N N . GLN A 1 90 ? 4.142 8.126 -5.535 1.00 91.50 90 GLN A N 1
ATOM 676 C CA . GLN A 1 90 ? 4.204 9.569 -5.286 1.00 91.50 90 GLN A CA 1
ATOM 677 C C . GLN A 1 90 ? 4.842 9.884 -3.929 1.00 91.50 90 GLN A C 1
ATOM 679 O O . GLN A 1 90 ? 5.764 10.697 -3.858 1.00 91.50 90 GLN A O 1
ATOM 684 N N . ALA A 1 91 ? 4.434 9.185 -2.866 1.00 92.62 91 ALA A N 1
ATOM 685 C CA . ALA A 1 91 ? 5.034 9.334 -1.543 1.00 92.62 91 ALA A CA 1
ATOM 686 C C . ALA A 1 91 ? 6.539 9.024 -1.566 1.00 92.62 91 ALA A C 1
ATOM 688 O O . ALA A 1 91 ? 7.341 9.739 -0.967 1.00 92.62 91 ALA A O 1
ATOM 689 N N . THR A 1 92 ? 6.953 7.990 -2.296 1.00 93.00 92 THR A N 1
ATOM 690 C CA . THR A 1 92 ? 8.366 7.613 -2.415 1.00 93.00 92 THR A CA 1
ATOM 691 C C . THR A 1 92 ? 9.166 8.650 -3.211 1.00 93.00 92 THR A C 1
ATOM 693 O O . THR A 1 92 ? 10.300 8.953 -2.845 1.00 93.00 92 THR A O 1
ATOM 696 N N . VAL A 1 93 ? 8.581 9.254 -4.252 1.00 89.94 93 VAL A N 1
ATOM 697 C CA . VAL A 1 93 ? 9.191 10.367 -5.000 1.00 89.94 93 VAL A CA 1
ATOM 698 C C . VAL A 1 93 ? 9.396 11.588 -4.106 1.00 89.94 93 VAL A C 1
ATOM 700 O O . VAL A 1 93 ? 10.491 12.147 -4.107 1.00 89.94 93 VAL A O 1
ATOM 703 N N . VAL A 1 94 ? 8.388 11.970 -3.314 1.00 90.44 94 VAL A N 1
ATOM 704 C CA . VAL A 1 94 ? 8.482 13.088 -2.354 1.00 90.44 94 VAL A CA 1
ATOM 705 C C . VAL A 1 94 ? 9.612 12.860 -1.345 1.00 90.44 94 VAL A C 1
ATOM 707 O O . VAL A 1 94 ? 10.312 13.800 -0.982 1.00 90.44 94 VAL A O 1
ATOM 710 N N . ASN A 1 95 ? 9.853 11.606 -0.957 1.00 92.38 95 ASN A N 1
ATOM 711 C CA . ASN A 1 95 ? 10.949 11.217 -0.067 1.00 92.38 95 ASN A CA 1
ATOM 712 C C . ASN A 1 95 ? 12.301 11.000 -0.786 1.00 92.38 95 ASN A C 1
ATOM 714 O O . ASN A 1 95 ? 13.223 10.431 -0.206 1.00 92.38 95 ASN A O 1
ATOM 718 N N . GLY A 1 96 ? 12.444 11.413 -2.052 1.00 87.81 96 GLY A N 1
ATOM 719 C CA . GLY A 1 96 ? 13.703 11.325 -2.804 1.00 87.81 96 GLY A CA 1
ATOM 720 C C . GLY A 1 96 ? 14.030 9.940 -3.379 1.00 87.81 96 GLY A C 1
ATOM 721 O O . GLY A 1 96 ? 15.095 9.743 -3.960 1.00 87.81 96 GLY A O 1
ATOM 722 N N . GLY A 1 97 ? 13.115 8.972 -3.295 1.00 91.31 97 GLY A N 1
ATOM 723 C CA . GLY A 1 97 ? 13.306 7.588 -3.747 1.00 91.31 97 GLY A CA 1
ATOM 724 C C . GLY A 1 97 ? 13.175 7.365 -5.258 1.00 91.31 97 GLY A C 1
ATOM 725 O O . GLY A 1 97 ? 12.927 6.242 -5.696 1.00 91.31 97 GLY A O 1
ATOM 726 N N . ARG A 1 98 ? 13.325 8.409 -6.082 1.00 90.62 98 ARG A N 1
ATOM 727 C CA . ARG A 1 98 ? 13.109 8.346 -7.538 1.00 90.62 98 ARG A CA 1
ATOM 728 C C . ARG A 1 98 ? 13.963 7.273 -8.223 1.00 90.62 98 ARG A C 1
ATOM 730 O O . ARG A 1 98 ? 13.443 6.486 -9.006 1.00 90.62 98 ARG A O 1
ATOM 737 N N . TYR A 1 99 ? 15.253 7.218 -7.901 1.00 90.31 99 TYR A N 1
ATOM 738 C CA . TYR A 1 99 ? 16.182 6.242 -8.480 1.00 90.31 99 TYR A CA 1
ATOM 739 C C . TYR A 1 99 ? 15.832 4.794 -8.093 1.00 90.31 99 TYR A C 1
ATOM 741 O O . TYR A 1 99 ? 15.874 3.894 -8.930 1.00 90.31 99 TYR A O 1
ATOM 749 N N . LEU A 1 100 ? 15.411 4.571 -6.843 1.00 92.00 100 LEU A N 1
ATOM 750 C CA . LEU A 1 100 ? 14.953 3.260 -6.369 1.00 92.00 100 LEU A CA 1
ATOM 751 C C . LEU A 1 100 ? 13.715 2.789 -7.136 1.00 92.00 100 LEU A C 1
ATOM 753 O O . LEU A 1 100 ? 13.650 1.635 -7.551 1.00 92.00 100 LEU A O 1
ATOM 757 N N . LEU A 1 101 ? 12.760 3.685 -7.387 1.00 94.12 101 LEU A N 1
ATOM 758 C CA . LEU A 1 101 ? 11.566 3.371 -8.171 1.00 94.12 101 LEU A CA 1
ATOM 759 C C . LEU A 1 101 ? 11.899 2.959 -9.611 1.00 94.12 101 LEU A C 1
ATOM 761 O O . LEU A 1 101 ? 11.250 2.065 -10.151 1.00 94.12 101 LEU A O 1
ATOM 765 N N . GLU A 1 102 ? 12.927 3.547 -10.229 1.00 92.69 102 GLU A N 1
ATOM 766 C CA . GLU A 1 102 ? 13.384 3.113 -11.555 1.00 92.69 102 GLU A CA 1
ATOM 767 C C . GLU A 1 102 ? 13.943 1.688 -11.539 1.00 92.69 102 GLU A C 1
ATOM 769 O O . GLU A 1 102 ? 13.639 0.903 -12.441 1.00 92.69 102 GLU A O 1
ATOM 774 N N . GLN A 1 103 ? 14.721 1.332 -10.513 1.00 91.94 103 GLN A N 1
ATOM 775 C CA . GLN A 1 103 ? 15.223 -0.033 -10.346 1.00 91.94 103 GLN A CA 1
ATOM 776 C C . GLN A 1 103 ? 14.075 -1.021 -10.129 1.00 91.94 103 GLN A C 1
ATOM 778 O O . GLN A 1 103 ? 13.992 -2.028 -10.829 1.00 91.94 103 GLN A O 1
ATOM 783 N N . VAL A 1 104 ? 13.140 -0.693 -9.233 1.00 92.06 104 VAL A N 1
ATOM 784 C CA . VAL A 1 104 ? 11.956 -1.517 -8.954 1.00 92.06 104 VAL A CA 1
ATOM 785 C C . VAL A 1 104 ? 11.117 -1.719 -10.218 1.00 92.06 104 VAL A C 1
ATOM 787 O O . VAL A 1 104 ? 10.716 -2.843 -10.507 1.00 92.06 104 VAL A O 1
ATOM 790 N N . ALA A 1 105 ? 10.904 -0.675 -11.025 1.00 93.25 105 ALA A N 1
ATOM 791 C CA . ALA A 1 105 ? 10.166 -0.792 -12.281 1.00 93.25 105 ALA A CA 1
ATOM 792 C C . ALA A 1 105 ? 10.867 -1.698 -13.309 1.00 93.25 105 ALA A C 1
ATOM 794 O O . ALA A 1 105 ? 10.191 -2.392 -14.068 1.00 93.25 105 ALA A O 1
ATOM 795 N N . ARG A 1 106 ? 12.207 -1.704 -13.367 1.00 92.25 106 ARG A N 1
ATOM 796 C CA . ARG A 1 106 ? 12.958 -2.621 -14.246 1.00 92.25 106 ARG A CA 1
ATOM 797 C C . ARG A 1 106 ? 12.793 -4.071 -13.801 1.00 92.25 106 ARG A C 1
ATOM 799 O O . ARG A 1 106 ? 12.476 -4.906 -14.640 1.00 92.25 106 ARG A O 1
ATOM 806 N N . THR A 1 107 ? 12.938 -4.343 -12.507 1.00 90.69 107 THR A N 1
ATOM 807 C CA . THR A 1 107 ? 12.772 -5.695 -11.957 1.00 90.69 107 THR A CA 1
ATOM 808 C C . THR A 1 107 ? 11.335 -6.191 -12.111 1.00 90.69 107 THR A C 1
ATOM 810 O O . THR A 1 107 ? 11.102 -7.301 -12.565 1.00 90.69 107 THR A O 1
ATOM 813 N N . LEU A 1 108 ? 10.333 -5.356 -11.829 1.00 92.69 108 LEU A N 1
ATOM 814 C CA . LEU A 1 108 ? 8.935 -5.729 -12.061 1.00 92.69 108 LEU A CA 1
ATOM 815 C C . LEU A 1 108 ? 8.675 -6.050 -13.536 1.00 92.69 108 LEU A C 1
ATOM 817 O O . LEU A 1 108 ? 7.989 -7.022 -13.835 1.00 92.69 108 LEU A O 1
ATOM 821 N N . GLN A 1 109 ? 9.262 -5.291 -14.464 1.00 93.12 109 GLN A N 1
ATOM 822 C CA . GLN A 1 109 ? 9.138 -5.592 -15.887 1.00 93.12 109 GLN A CA 1
ATOM 823 C C . GLN A 1 109 ? 9.806 -6.924 -16.269 1.00 93.12 109 GLN A C 1
ATOM 825 O O . GLN A 1 109 ? 9.215 -7.663 -17.055 1.00 93.12 109 GLN A O 1
ATOM 830 N N . SER A 1 110 ? 10.986 -7.253 -15.724 1.00 90.31 110 SER A N 1
ATOM 831 C CA . SER A 1 110 ? 11.641 -8.547 -15.990 1.00 90.31 110 SER A CA 1
ATOM 832 C C . SER A 1 110 ? 10.839 -9.726 -15.447 1.00 90.31 110 SER A C 1
ATOM 834 O O . SER A 1 110 ? 10.806 -10.780 -16.073 1.00 90.31 110 SER A O 1
ATOM 836 N N . GLU A 1 111 ? 10.122 -9.527 -14.340 1.00 91.19 111 GLU A N 1
ATOM 837 C CA . GLU A 1 111 ? 9.273 -10.549 -13.721 1.00 91.19 111 GLU A CA 1
ATOM 838 C C . GLU A 1 111 ? 7.845 -10.620 -14.289 1.00 91.19 111 GLU A C 1
ATOM 840 O O . GLU A 1 111 ? 6.968 -11.245 -13.692 1.00 91.19 111 GLU A O 1
ATOM 845 N N . GLY A 1 112 ? 7.580 -9.981 -15.434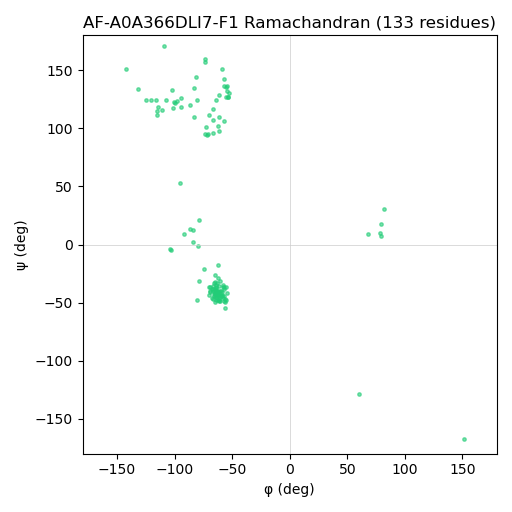 1.00 89.31 112 GLY A N 1
ATOM 846 C CA . GLY A 1 112 ? 6.271 -10.024 -16.098 1.00 89.31 112 GLY A CA 1
ATOM 847 C C . GLY A 1 112 ? 5.209 -9.107 -15.479 1.00 89.31 112 GLY A C 1
ATOM 848 O O . GLY A 1 112 ? 4.046 -9.156 -15.870 1.00 89.31 112 GLY A O 1
ATOM 849 N N . ARG A 1 113 ? 5.592 -8.225 -14.549 1.00 92.88 113 ARG A N 1
ATOM 850 C CA . ARG A 1 113 ? 4.732 -7.218 -13.898 1.00 92.88 113 ARG A CA 1
ATOM 851 C C . ARG A 1 113 ? 4.805 -5.860 -14.580 1.00 92.88 113 ARG A C 1
ATOM 853 O O . ARG A 1 113 ? 5.067 -4.822 -13.965 1.00 92.88 113 ARG A O 1
ATOM 860 N N . GLY A 1 114 ? 4.583 -5.887 -15.893 1.00 91.69 114 GLY A N 1
ATOM 861 C CA . GLY A 1 114 ? 4.583 -4.699 -16.745 1.00 91.69 114 GLY A CA 1
ATOM 862 C C . GLY A 1 114 ? 3.489 -3.691 -16.383 1.00 91.69 114 GLY A C 1
ATOM 863 O O . GLY A 1 114 ? 3.701 -2.490 -16.540 1.00 91.69 114 GLY A O 1
ATOM 864 N N . ASP A 1 115 ? 2.367 -4.165 -15.840 1.00 92.69 115 ASP A N 1
ATOM 865 C CA . ASP A 1 115 ? 1.265 -3.354 -15.319 1.00 92.69 115 ASP A CA 1
ATOM 866 C C . ASP A 1 115 ? 1.753 -2.374 -14.237 1.00 92.69 115 ASP A C 1
ATOM 868 O O . ASP A 1 115 ? 1.643 -1.155 -14.387 1.00 92.69 115 ASP A O 1
ATOM 872 N N . ILE A 1 116 ? 2.412 -2.894 -13.198 1.00 94.31 116 ILE A N 1
ATOM 873 C CA . ILE A 1 116 ? 2.934 -2.092 -12.083 1.00 94.31 116 ILE A CA 1
ATOM 874 C C . ILE A 1 116 ? 4.113 -1.228 -12.544 1.00 94.31 116 ILE A C 1
ATOM 876 O O . ILE A 1 116 ? 4.187 -0.042 -12.216 1.00 94.31 116 ILE A O 1
ATOM 880 N N . ALA A 1 117 ? 5.027 -1.792 -13.341 1.00 94.94 117 ALA A N 1
ATOM 881 C CA . ALA A 1 117 ? 6.171 -1.054 -13.876 1.00 94.94 117 ALA A CA 1
ATOM 882 C C . ALA A 1 117 ? 5.744 0.169 -14.709 1.00 94.94 117 ALA A C 1
ATOM 884 O O . ALA A 1 117 ? 6.390 1.220 -14.656 1.00 94.94 117 ALA A O 1
ATOM 885 N N . THR A 1 118 ? 4.646 0.048 -15.460 1.00 94.44 118 THR A N 1
ATOM 886 C CA . THR A 1 118 ? 4.080 1.142 -16.256 1.00 94.44 118 THR A CA 1
ATOM 887 C C . THR A 1 118 ? 3.523 2.242 -15.364 1.00 94.44 118 THR A C 1
ATOM 889 O O . THR A 1 118 ? 3.861 3.405 -15.583 1.00 94.44 118 THR A O 1
ATOM 892 N N . ILE A 1 119 ? 2.766 1.889 -14.320 1.00 93.62 119 ILE A N 1
ATOM 893 C CA . ILE A 1 119 ? 2.253 2.853 -13.334 1.00 93.62 119 ILE A CA 1
ATOM 894 C C . ILE A 1 119 ? 3.409 3.639 -12.706 1.00 93.62 119 ILE A C 1
ATOM 896 O O . ILE A 1 119 ? 3.397 4.868 -12.729 1.00 93.62 119 ILE A O 1
ATOM 900 N N . ILE A 1 120 ? 4.458 2.952 -12.233 1.00 94.06 120 ILE A N 1
ATOM 901 C CA . ILE A 1 120 ? 5.631 3.611 -11.638 1.00 94.06 120 ILE A CA 1
ATOM 902 C C . ILE A 1 120 ? 6.236 4.624 -12.618 1.00 94.06 120 ILE A C 1
ATOM 904 O O . ILE A 1 120 ? 6.485 5.773 -12.259 1.00 94.06 120 ILE A O 1
ATOM 908 N N . ARG A 1 121 ? 6.451 4.233 -13.878 1.00 93.44 121 ARG A N 1
ATOM 909 C CA . ARG A 1 121 ? 7.051 5.118 -14.890 1.00 93.44 121 ARG A CA 1
ATOM 910 C C . ARG A 1 121 ? 6.162 6.300 -15.256 1.00 93.44 121 ARG A C 1
ATOM 912 O O . ARG A 1 121 ? 6.699 7.372 -15.523 1.00 93.44 121 ARG A O 1
ATOM 919 N N . GLN A 1 122 ? 4.844 6.118 -15.285 1.00 91.31 122 GLN A N 1
ATOM 920 C CA . GLN A 1 122 ? 3.896 7.211 -15.506 1.00 91.31 122 GLN A CA 1
ATOM 921 C C . GLN A 1 122 ? 4.020 8.259 -14.396 1.00 91.31 122 GLN A C 1
ATOM 923 O O . GLN A 1 122 ? 4.206 9.437 -14.696 1.00 91.31 122 GLN A O 1
ATOM 928 N N . GLU A 1 123 ? 4.020 7.831 -13.132 1.00 90.44 123 GLU A N 1
ATOM 929 C CA . GLU A 1 123 ? 4.178 8.737 -11.987 1.00 90.44 123 GLU A CA 1
ATOM 930 C C . GLU A 1 123 ? 5.551 9.427 -11.994 1.00 90.44 123 GLU A C 1
ATOM 932 O O . GLU A 1 123 ? 5.649 10.636 -11.794 1.00 90.44 123 GLU A O 1
ATOM 937 N N . LEU A 1 124 ? 6.626 8.702 -12.330 1.00 88.69 124 LEU A N 1
ATOM 938 C CA . LEU A 1 124 ? 7.960 9.296 -12.460 1.00 88.69 124 LEU A CA 1
ATOM 939 C C . LEU A 1 124 ? 8.039 10.346 -13.580 1.00 88.69 124 LEU A C 1
ATOM 941 O O . LEU A 1 124 ? 8.794 11.313 -13.462 1.00 88.69 124 LEU A O 1
ATOM 945 N N . LYS A 1 125 ? 7.289 10.189 -14.670 1.00 84.19 125 LYS A N 1
ATOM 946 C CA . LYS A 1 125 ? 7.257 11.152 -15.783 1.00 84.19 125 LYS A CA 1
ATOM 947 C C . LYS A 1 125 ? 6.295 12.325 -15.554 1.00 84.19 125 LYS A C 1
ATOM 949 O O . LYS A 1 125 ? 6.177 13.168 -16.436 1.00 84.19 125 LYS A O 1
ATOM 954 N N . GLY A 1 126 ? 5.633 12.401 -14.398 1.00 70.06 126 GLY A N 1
ATOM 955 C CA . GLY A 1 126 ? 4.676 13.467 -14.093 1.00 70.06 126 GLY A CA 1
ATOM 956 C C . GLY A 1 126 ? 3.282 13.233 -14.680 1.00 70.06 126 GLY A C 1
ATOM 957 O O . GLY A 1 126 ? 2.598 14.192 -15.015 1.00 70.06 126 GLY A O 1
ATOM 958 N N . GLY A 1 127 ? 2.860 11.973 -14.835 1.00 57.31 127 GLY A N 1
ATOM 959 C CA . GLY A 1 127 ? 1.477 11.639 -15.183 1.00 57.31 127 GLY A CA 1
ATOM 960 C C . GLY A 1 127 ? 1.109 11.801 -16.659 1.00 57.31 127 GLY A C 1
ATOM 961 O O . GLY A 1 127 ? -0.076 11.833 -16.976 1.00 57.31 127 GLY A O 1
ATOM 962 N N . GLN A 1 128 ? 2.078 11.866 -17.581 1.00 44.50 128 GLN A N 1
ATOM 963 C CA . GLN A 1 128 ? 1.775 11.744 -19.012 1.00 44.50 128 GLN A CA 1
ATOM 964 C C . GLN A 1 128 ? 1.281 10.321 -19.309 1.00 44.50 128 GLN A C 1
ATOM 966 O O . GLN A 1 128 ? 2.059 9.377 -19.470 1.00 44.50 128 GLN A O 1
ATOM 971 N N . THR A 1 129 ? -0.039 10.173 -19.326 1.00 42.34 129 THR A N 1
ATOM 972 C CA . THR A 1 129 ? -0.777 8.988 -19.745 1.00 42.34 129 THR A CA 1
ATOM 973 C C . THR A 1 129 ? -0.397 8.634 -21.181 1.00 42.34 129 THR A C 1
ATOM 975 O O . THR A 1 129 ? -0.815 9.280 -22.137 1.00 42.34 129 THR A O 1
ATOM 978 N N . PHE A 1 130 ? 0.394 7.573 -21.350 1.00 43.88 130 PHE A N 1
ATOM 979 C CA . PHE A 1 130 ? 0.464 6.878 -22.631 1.00 43.88 130 PHE A CA 1
ATOM 980 C C . PHE A 1 130 ? -0.853 6.123 -22.807 1.00 43.88 130 PHE A C 1
ATOM 982 O O . PHE A 1 130 ? -1.020 5.021 -22.289 1.00 43.88 130 PHE A O 1
ATOM 989 N N . VAL A 1 131 ? -1.801 6.750 -23.501 1.00 41.44 131 VAL A N 1
ATOM 990 C CA . VAL A 1 131 ? -2.931 6.046 -24.106 1.00 41.44 131 VAL A CA 1
ATOM 991 C C . VAL A 1 131 ? -2.335 5.164 -25.195 1.00 41.44 131 VAL A C 1
ATOM 993 O O . VAL A 1 131 ? -1.850 5.659 -26.213 1.00 41.44 131 VAL A O 1
ATOM 996 N N . GLN A 1 132 ? -2.293 3.861 -24.947 1.00 39.97 132 GLN A N 1
ATOM 997 C CA . GLN A 1 132 ? -1.926 2.891 -25.964 1.00 39.97 132 GLN A CA 1
ATOM 998 C C . GLN A 1 132 ? -3.108 2.815 -26.938 1.00 39.97 132 GLN A C 1
ATOM 1000 O O . GLN A 1 132 ? -4.156 2.270 -26.610 1.00 39.97 132 GLN A O 1
ATOM 1005 N N . VAL A 1 133 ? -2.978 3.477 -28.089 1.00 39.31 133 VAL A N 1
ATOM 1006 C CA . VAL A 1 133 ? -3.917 3.332 -29.205 1.00 39.31 133 VAL A CA 1
ATOM 1007 C C . VAL A 1 133 ? -3.473 2.093 -29.969 1.00 39.31 133 VAL A C 1
ATOM 1009 O O . VAL A 1 133 ? -2.394 2.099 -30.567 1.00 39.31 133 VAL A O 1
ATOM 1012 N N . ASP A 1 134 ? -4.271 1.031 -29.890 1.00 38.81 134 ASP A N 1
ATOM 1013 C CA . ASP A 1 134 ? -4.081 -0.171 -30.698 1.00 38.81 134 ASP A CA 1
ATOM 1014 C C . ASP A 1 134 ? -4.102 0.192 -32.195 1.00 38.81 134 ASP A C 1
ATOM 1016 O O . ASP A 1 134 ? -4.924 0.996 -32.645 1.00 38.81 134 ASP A O 1
ATOM 1020 N N . LYS A 1 135 ? -3.162 -0.385 -32.949 1.00 36.25 135 LYS A N 1
ATOM 1021 C CA . LYS A 1 135 ? -3.134 -0.400 -34.416 1.00 36.25 135 LYS A CA 1
ATOM 1022 C C . LYS A 1 135 ? -3.447 -1.800 -34.910 1.00 36.25 135 LYS A C 1
ATOM 1024 O O . LYS A 1 135 ? -2.919 -2.747 -34.2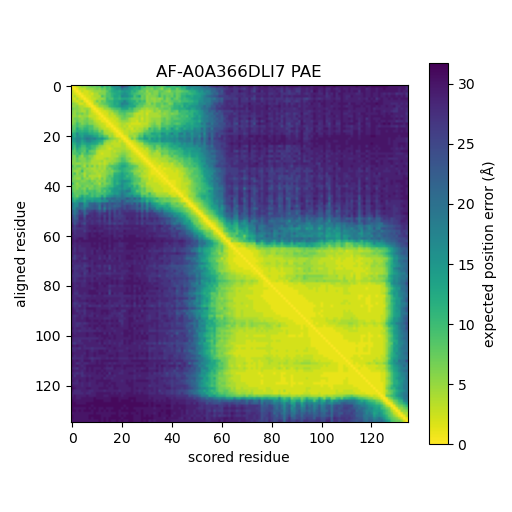87 1.00 36.25 135 LYS A O 1
#

Organism: NCBI:txid354351

Solvent-accessible surface area (backbone atoms only — not comparable to full-atom values): 8234 Å² total; per-residue (Å²): 108,49,76,53,23,55,74,66,66,38,69,47,76,46,79,47,76,46,80,55,100,88,47,80,47,76,48,79,45,79,41,44,26,69,56,32,49,51,53,50,53,54,62,72,67,50,78,73,77,74,82,75,74,75,74,80,77,88,71,82,76,90,47,72,65,61,54,51,53,50,60,56,68,52,76,83,66,51,69,71,54,36,53,52,52,52,54,53,48,51,54,36,45,77,71,66,39,52,69,59,51,54,53,51,26,52,54,31,40,75,57,71,33,47,65,56,21,47,53,50,51,27,58,74,68,71,61,66,76,80,76,82,76,87,128

pLDDT: mean 77.78, std 14.81, range [36.25, 94.94]

Mean predicted aligned error: 17.47 Å